Protein AF-A0A9E7R013-F1 (afdb_monomer_lite)

Organism: NCBI:txid1364945

pLDDT: mean 85.15, std 10.47, range [54.94, 97.5]

Sequence (113 aa):
MAARWTRLREQEFYWLWIIATATYGVGDTVTTIAIVQFSPTVREANVLVRAVVETFGNGGLAGLKIAVLLFCIGLSLAALRGTEDRISYYAPPVVLAVVGAFTTVYNLRLLLG

Radius of gyration: 16.96 Å; chains: 1; bounding box: 39×19×56 Å

Foldseek 3Di:
DVVVVVVVVVVVLVVLLVLLCVQLLPLLLVLLLVCCVPPPPVCVVDPVNVVQCVVPNSNSVNVVSVVLSVVLVVQLVVCVVPHPDPCSNRVSSNVSNVVRNVSSVVSVVVVVD

Secondary structure (DSSP, 8-state):
-HHHHHHHHHHHHHHHHHHHIIIIIIIIHHHHHHHHHH-HHHHHH-HHHHHHHHHHHHHHHHHHHHHHHHHHHHHHHHHHHH---HHHHHHHHHHHHHHHHHHHHHHHHHHH-

Structure (mmCIF, N/CA/C/O backbone):
data_AF-A0A9E7R013-F1
#
_entry.id   AF-A0A9E7R013-F1
#
loop_
_atom_site.group_PDB
_atom_site.id
_atom_site.type_symbol
_atom_site.label_atom_id
_atom_site.label_alt_id
_atom_site.label_comp_id
_atom_site.label_asym_id
_atom_site.label_entity_id
_atom_site.label_seq_id
_atom_site.pdbx_PDB_ins_code
_atom_site.Cartn_x
_atom_site.Cartn_y
_atom_site.Cartn_z
_atom_site.occupancy
_atom_site.B_iso_or_equiv
_atom_site.auth_seq_id
_atom_site.auth_comp_id
_atom_site.auth_asym_id
_atom_site.auth_atom_id
_atom_site.pdbx_PDB_model_num
ATOM 1 N N . MET A 1 1 ? 4.623 5.133 -36.190 1.00 59.94 1 MET A N 1
ATOM 2 C CA . MET A 1 1 ? 4.096 3.917 -35.518 1.00 59.94 1 MET A CA 1
ATOM 3 C C . MET A 1 1 ? 4.755 3.647 -34.156 1.00 59.94 1 MET A C 1
ATOM 5 O O . MET A 1 1 ? 4.029 3.359 -33.214 1.00 59.94 1 MET A O 1
ATOM 9 N N . ALA A 1 2 ? 6.078 3.814 -34.002 1.00 62.28 2 ALA A N 1
ATOM 10 C CA . ALA A 1 2 ? 6.809 3.615 -32.735 1.00 62.28 2 ALA A CA 1
ATOM 11 C C . ALA A 1 2 ? 6.307 4.465 -31.540 1.00 62.28 2 ALA A C 1
ATOM 13 O O . ALA A 1 2 ? 6.126 3.935 -30.449 1.00 62.28 2 ALA A O 1
ATOM 14 N N . ALA A 1 3 ? 5.964 5.742 -31.757 1.00 68.00 3 ALA A N 1
ATOM 15 C CA . ALA A 1 3 ? 5.475 6.653 -30.708 1.00 68.00 3 ALA A CA 1
ATOM 16 C C . ALA A 1 3 ? 4.095 6.292 -30.110 1.00 68.00 3 ALA A C 1
ATOM 18 O O . ALA A 1 3 ? 3.670 6.857 -29.104 1.00 68.00 3 ALA A O 1
ATOM 19 N N . ARG A 1 4 ? 3.338 5.386 -30.746 1.00 64.88 4 ARG A N 1
ATOM 20 C CA . ARG A 1 4 ? 2.078 4.872 -30.182 1.00 64.88 4 ARG A CA 1
ATOM 21 C C . ARG A 1 4 ? 2.355 3.794 -29.132 1.00 64.88 4 ARG A C 1
ATOM 23 O O . ARG A 1 4 ? 1.703 3.772 -28.100 1.00 64.88 4 ARG A O 1
ATOM 30 N N . TRP A 1 5 ? 3.354 2.949 -29.377 1.00 54.94 5 TRP A N 1
ATOM 31 C CA . TRP A 1 5 ? 3.732 1.849 -28.489 1.00 54.94 5 TRP A CA 1
ATOM 32 C C . TRP A 1 5 ? 4.446 2.313 -27.217 1.00 54.94 5 TRP A C 1
ATOM 34 O O . TRP A 1 5 ? 4.355 1.655 -26.187 1.00 54.94 5 TRP A O 1
ATOM 44 N N . THR A 1 6 ? 5.165 3.435 -27.262 1.00 68.12 6 THR A N 1
ATOM 45 C CA . THR A 1 6 ? 5.733 4.058 -26.054 1.00 68.12 6 THR A CA 1
ATOM 46 C C . THR A 1 6 ? 4.632 4.637 -25.169 1.00 68.12 6 THR A C 1
ATOM 48 O O . THR A 1 6 ? 4.569 4.294 -23.996 1.00 68.12 6 THR A O 1
ATOM 51 N N . ARG A 1 7 ? 3.686 5.384 -25.754 1.00 71.19 7 ARG A N 1
ATOM 52 C CA . ARG A 1 7 ? 2.552 5.969 -25.019 1.00 71.19 7 ARG A CA 1
ATOM 53 C C . ARG A 1 7 ? 1.632 4.940 -24.368 1.00 71.19 7 ARG A C 1
ATOM 55 O O . ARG A 1 7 ? 1.179 5.172 -23.257 1.00 71.19 7 ARG A O 1
ATOM 62 N N . LEU A 1 8 ? 1.365 3.811 -25.029 1.00 68.94 8 LEU A N 1
ATOM 63 C CA . LEU A 1 8 ? 0.561 2.735 -24.433 1.00 68.94 8 LEU A CA 1
ATOM 64 C C . LEU A 1 8 ? 1.251 2.126 -23.202 1.00 68.94 8 LEU A C 1
ATOM 66 O O . LEU A 1 8 ? 0.611 1.966 -22.173 1.00 68.94 8 LEU A O 1
ATOM 70 N N . ARG A 1 9 ? 2.567 1.883 -23.272 1.00 76.19 9 ARG A N 1
ATOM 71 C CA . ARG A 1 9 ? 3.352 1.360 -22.137 1.00 76.19 9 ARG A CA 1
ATOM 72 C C . ARG A 1 9 ? 3.442 2.353 -20.978 1.00 76.19 9 ARG A C 1
ATOM 74 O O . ARG A 1 9 ? 3.344 1.959 -19.822 1.00 76.19 9 ARG A O 1
ATOM 81 N N . GLU A 1 10 ? 3.582 3.643 -21.282 1.00 80.56 10 GLU A N 1
ATOM 82 C CA . GLU A 1 10 ? 3.510 4.706 -20.273 1.00 80.56 10 GLU A CA 1
ATOM 83 C C . GLU A 1 10 ? 2.131 4.735 -19.602 1.00 80.56 10 GLU A C 1
ATOM 85 O O . GLU A 1 10 ? 2.046 4.753 -18.378 1.00 80.56 10 GLU A O 1
ATOM 90 N N . GLN A 1 11 ? 1.045 4.680 -20.380 1.00 86.94 11 GLN A N 1
ATOM 91 C CA . GLN A 1 11 ? -0.316 4.639 -19.838 1.00 86.94 11 GLN A CA 1
ATOM 92 C C . GLN A 1 11 ? -0.556 3.411 -18.957 1.00 86.94 11 GLN A C 1
ATOM 94 O O . GLN A 1 11 ? -1.105 3.557 -17.869 1.00 86.94 11 GLN A O 1
ATOM 99 N N . GLU A 1 12 ? -0.136 2.222 -19.392 1.00 87.12 12 GLU A N 1
ATOM 100 C CA . GLU A 1 12 ? -0.230 0.989 -18.600 1.00 87.12 12 GLU A CA 1
ATOM 101 C C . GLU A 1 12 ? 0.495 1.132 -17.259 1.00 87.12 12 GLU A C 1
ATOM 103 O O . GLU A 1 12 ? -0.068 0.810 -16.212 1.00 87.12 12 GLU A O 1
ATOM 108 N N . PHE A 1 13 ? 1.708 1.688 -17.266 1.00 86.88 13 PHE A N 1
ATOM 109 C CA . PHE A 1 13 ? 2.461 1.951 -16.044 1.00 86.88 13 PHE A CA 1
ATOM 110 C C . PHE A 1 13 ? 1.731 2.912 -15.099 1.00 86.88 13 PHE A C 1
ATOM 112 O O . PHE A 1 13 ? 1.598 2.622 -13.908 1.00 86.88 13 PHE A O 1
ATOM 119 N N . TYR A 1 14 ? 1.213 4.030 -15.616 1.00 90.62 14 TYR A N 1
ATOM 120 C CA . TYR A 1 14 ? 0.454 4.981 -14.802 1.00 90.62 14 TYR A CA 1
ATOM 121 C C . TYR A 1 14 ? -0.815 4.355 -14.225 1.00 90.62 14 TYR A C 1
ATOM 123 O O . TYR A 1 14 ? -1.096 4.541 -13.042 1.00 90.62 14 TYR A O 1
ATOM 131 N N . TRP A 1 15 ? -1.555 3.577 -15.015 1.00 95.00 15 TRP A N 1
ATOM 132 C CA . TRP A 1 15 ? -2.756 2.896 -14.537 1.00 95.00 15 TRP A CA 1
ATOM 133 C C . TRP A 1 15 ? -2.453 1.876 -13.445 1.00 95.00 15 TRP A C 1
ATOM 135 O O . TRP A 1 15 ? -3.172 1.833 -12.447 1.00 95.00 15 TRP A O 1
ATOM 145 N N . LEU A 1 16 ? -1.371 1.108 -13.575 1.00 94.38 16 LEU A N 1
ATOM 146 C CA . LEU A 1 16 ? -0.941 0.179 -12.531 1.00 94.38 16 LEU A CA 1
ATOM 147 C C . LEU A 1 16 ? -0.621 0.910 -11.222 1.00 94.38 16 LEU A C 1
ATOM 149 O O . LEU A 1 16 ? -1.046 0.464 -10.158 1.00 94.38 16 LEU A O 1
ATOM 153 N N . TRP A 1 17 ? 0.043 2.065 -11.286 1.00 95.75 17 TRP A N 1
ATOM 154 C CA . TRP A 1 17 ? 0.303 2.889 -10.102 1.00 95.75 17 TRP A CA 1
ATOM 155 C C . TRP A 1 17 ? -0.948 3.539 -9.519 1.00 95.75 17 TRP A C 1
ATOM 157 O O . TRP A 1 17 ? -1.069 3.616 -8.295 1.00 95.75 17 TRP A O 1
ATOM 167 N N . ILE A 1 18 ? -1.899 3.964 -10.354 1.00 96.50 18 ILE A N 1
ATOM 168 C CA . ILE A 1 18 ? -3.201 4.466 -9.896 1.00 96.50 18 ILE A CA 1
ATOM 169 C C . ILE A 1 18 ? -3.936 3.362 -9.131 1.00 96.50 18 ILE A C 1
ATOM 171 O O . ILE A 1 18 ? -4.386 3.594 -8.010 1.00 96.50 18 ILE A O 1
ATOM 175 N N . ILE A 1 19 ? -4.005 2.151 -9.692 1.00 97.12 19 ILE A N 1
ATOM 176 C CA . ILE A 1 19 ? -4.671 1.008 -9.055 1.00 97.12 19 ILE A CA 1
ATOM 177 C C . ILE A 1 19 ? -3.953 0.623 -7.758 1.00 97.12 19 ILE A C 1
ATOM 179 O O . ILE A 1 19 ? -4.610 0.453 -6.730 1.00 97.12 19 ILE A O 1
ATOM 183 N N . ALA A 1 20 ? -2.622 0.527 -7.771 1.00 96.56 20 ALA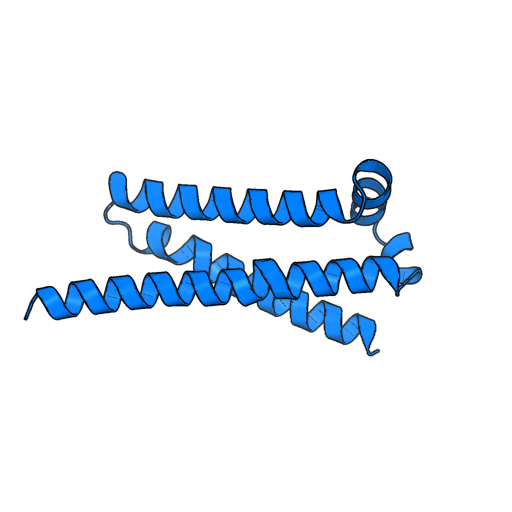 A N 1
ATOM 184 C CA . ALA A 1 20 ? -1.823 0.237 -6.582 1.00 96.56 20 ALA A CA 1
ATOM 185 C C . ALA A 1 20 ? -2.054 1.276 -5.477 1.00 96.56 20 ALA A C 1
ATOM 187 O O . ALA A 1 20 ? -2.271 0.926 -4.320 1.00 96.56 20 ALA A O 1
ATOM 188 N N . THR A 1 21 ? -2.077 2.560 -5.830 1.00 96.25 21 THR A N 1
ATOM 189 C CA . THR A 1 21 ? -2.320 3.641 -4.869 1.00 96.25 21 THR A CA 1
ATOM 190 C C . THR A 1 21 ? -3.747 3.598 -4.331 1.00 96.25 21 THR A C 1
ATOM 192 O O . THR A 1 21 ? -3.947 3.752 -3.130 1.00 96.25 21 THR A O 1
ATOM 195 N N . ALA A 1 22 ? -4.745 3.337 -5.176 1.00 97.25 22 ALA A N 1
ATOM 196 C CA . ALA A 1 22 ? -6.136 3.240 -4.743 1.00 97.25 22 ALA A CA 1
ATOM 197 C C . ALA A 1 22 ? -6.373 2.043 -3.808 1.00 97.25 22 ALA A C 1
ATOM 199 O O . ALA A 1 22 ? -7.068 2.170 -2.804 1.00 97.25 22 ALA A O 1
ATOM 200 N N . THR A 1 23 ? -5.777 0.891 -4.113 1.00 97.19 23 THR A N 1
ATOM 201 C CA . THR A 1 23 ? -5.985 -0.352 -3.356 1.00 97.19 23 THR A CA 1
ATOM 202 C C . THR A 1 23 ? -5.082 -0.437 -2.128 1.00 97.19 23 THR A C 1
ATOM 204 O O . THR A 1 23 ? -5.582 -0.481 -1.012 1.00 97.19 23 THR A O 1
ATOM 207 N N . TYR A 1 24 ? -3.760 -0.409 -2.297 1.00 94.94 24 TYR A N 1
ATOM 208 C CA . TYR A 1 24 ? -2.795 -0.526 -1.198 1.00 94.94 24 TYR A CA 1
ATOM 209 C C . TYR A 1 24 ? -2.615 0.779 -0.424 1.00 94.94 24 TYR A C 1
ATOM 211 O O . TYR A 1 24 ? -2.485 0.774 0.801 1.00 94.94 24 TYR A O 1
ATOM 219 N N . GLY A 1 25 ? -2.587 1.904 -1.139 1.00 93.56 25 GLY A N 1
ATOM 220 C CA . GLY A 1 25 ? -2.395 3.217 -0.531 1.00 93.56 25 GLY A CA 1
ATOM 221 C C . GLY A 1 25 ? -3.633 3.696 0.218 1.00 93.56 25 GLY A C 1
ATOM 222 O O . GLY A 1 25 ? -3.533 4.047 1.388 1.00 93.56 25 GLY A O 1
ATOM 223 N N . VAL A 1 26 ? -4.800 3.704 -0.426 1.00 95.44 26 VAL A N 1
ATOM 224 C CA . VAL A 1 26 ? -6.032 4.247 0.167 1.00 95.44 26 VAL A CA 1
ATOM 225 C C . VAL A 1 26 ? -6.868 3.153 0.823 1.00 95.44 26 VAL A C 1
ATOM 227 O O . VAL A 1 26 ? -7.071 3.205 2.034 1.00 95.44 26 VAL A O 1
ATOM 230 N N . GLY A 1 27 ? -7.333 2.164 0.055 1.00 94.44 27 GLY A N 1
ATOM 231 C CA . GLY A 1 27 ? -8.262 1.134 0.531 1.00 94.44 27 GLY A CA 1
ATOM 232 C C . GLY A 1 27 ? -7.734 0.382 1.749 1.00 94.44 27 GLY A C 1
ATOM 233 O O . GLY A 1 27 ? -8.351 0.395 2.815 1.00 94.44 27 GLY A O 1
ATOM 234 N N . ASP A 1 28 ? -6.553 -0.207 1.625 1.00 93.81 28 ASP A N 1
ATOM 235 C CA . ASP A 1 28 ? -5.931 -1.006 2.673 1.00 93.81 28 ASP A CA 1
ATOM 236 C C . ASP A 1 28 ? -5.611 -0.145 3.907 1.00 93.81 28 ASP A C 1
ATOM 238 O O . ASP A 1 28 ? -5.943 -0.526 5.027 1.00 93.81 28 ASP A O 1
ATOM 242 N N . THR A 1 29 ? -5.069 1.068 3.733 1.00 91.69 29 THR A N 1
ATOM 243 C CA . THR A 1 29 ? -4.827 1.996 4.857 1.00 91.69 29 THR A CA 1
ATOM 244 C C . THR A 1 29 ? -6.107 2.324 5.613 1.00 91.69 29 THR A C 1
ATOM 246 O O . THR A 1 29 ? -6.159 2.158 6.832 1.00 91.69 29 THR A O 1
ATOM 249 N N . VAL A 1 30 ? -7.140 2.786 4.905 1.00 94.38 30 VAL A N 1
ATOM 250 C CA . VAL A 1 30 ? -8.396 3.225 5.523 1.00 94.38 30 VAL A CA 1
ATOM 251 C C . VAL A 1 30 ? -9.092 2.054 6.206 1.00 94.38 30 VAL A C 1
ATOM 253 O O . VAL A 1 30 ? -9.520 2.185 7.350 1.00 94.38 30 VAL A O 1
ATOM 256 N N . THR A 1 31 ? -9.164 0.896 5.549 1.00 92.56 31 THR A N 1
ATOM 257 C CA . THR A 1 31 ? -9.819 -0.290 6.119 1.00 92.56 31 THR A CA 1
ATOM 258 C C . THR A 1 31 ? -9.038 -0.884 7.288 1.00 92.56 31 THR A C 1
ATOM 260 O O . THR A 1 31 ? -9.650 -1.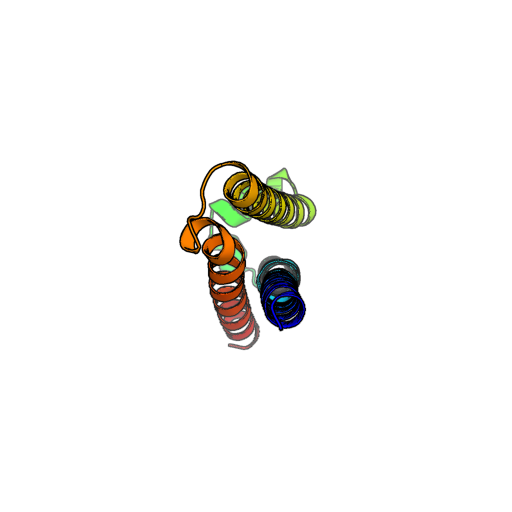315 8.264 1.00 92.56 31 THR A O 1
ATOM 263 N N . THR A 1 32 ? -7.704 -0.837 7.257 1.00 90.00 32 THR A N 1
ATOM 264 C CA . THR A 1 32 ? -6.868 -1.255 8.390 1.00 90.00 32 THR A CA 1
ATOM 265 C C . THR A 1 32 ? -7.066 -0.326 9.587 1.00 90.00 32 THR A C 1
ATOM 267 O O . THR A 1 32 ? -7.276 -0.802 10.702 1.00 90.00 32 THR A O 1
ATOM 270 N N . ILE A 1 33 ? -7.064 0.995 9.372 1.00 89.50 33 ILE A N 1
ATOM 271 C CA . ILE A 1 33 ? -7.352 1.973 10.434 1.00 89.50 33 ILE A CA 1
ATOM 272 C C . ILE A 1 33 ? -8.757 1.745 11.001 1.00 89.50 33 ILE A C 1
ATOM 274 O O . ILE A 1 33 ? -8.924 1.717 12.219 1.00 89.50 33 ILE A O 1
ATOM 278 N N . ALA A 1 34 ? -9.751 1.532 10.136 1.00 89.94 34 ALA A N 1
ATOM 279 C CA . ALA A 1 34 ? -11.119 1.271 10.559 1.00 89.94 34 ALA A CA 1
ATOM 280 C C . ALA A 1 34 ? -11.204 0.019 11.445 1.00 89.94 34 ALA A C 1
ATOM 282 O O . ALA A 1 34 ? -11.773 0.085 12.529 1.00 89.94 34 ALA A O 1
ATOM 283 N N . ILE A 1 35 ? -10.579 -1.097 11.060 1.00 87.38 35 ILE A N 1
ATOM 284 C CA . ILE A 1 35 ? -10.546 -2.300 11.905 1.00 87.38 35 ILE A CA 1
ATOM 285 C C . ILE A 1 35 ? -9.892 -2.035 13.253 1.00 87.38 35 ILE A C 1
ATOM 287 O O . ILE A 1 35 ? -10.433 -2.437 14.278 1.00 87.38 35 ILE A O 1
ATOM 291 N N . VAL A 1 36 ? -8.748 -1.352 13.271 1.00 85.31 36 VAL A N 1
ATOM 292 C CA . VAL A 1 36 ? -8.039 -1.038 14.518 1.00 85.31 36 VAL A CA 1
ATOM 293 C C . VAL A 1 36 ? -8.904 -0.202 15.464 1.00 85.31 36 VAL A C 1
ATOM 295 O O . VAL A 1 36 ? -8.821 -0.372 16.681 1.00 85.31 36 VAL A O 1
ATOM 298 N N . GLN A 1 37 ? -9.725 0.700 14.921 1.00 83.88 37 GLN A N 1
ATOM 299 C CA . GLN A 1 37 ? -10.585 1.578 15.712 1.00 83.88 37 GLN A CA 1
ATOM 300 C C . GLN A 1 37 ? -11.905 0.927 16.131 1.00 83.88 37 GLN A C 1
ATOM 302 O O . GLN A 1 37 ? -12.360 1.162 17.249 1.00 83.88 37 GLN A O 1
ATOM 307 N N . PHE A 1 38 ? -12.515 0.125 15.259 1.00 84.50 38 PHE A N 1
ATOM 308 C CA . PHE A 1 38 ? -13.870 -0.395 15.453 1.00 84.50 38 PHE A CA 1
ATOM 309 C C . PHE A 1 38 ? -13.921 -1.867 15.881 1.00 84.50 38 PHE A C 1
ATOM 311 O O . PHE A 1 38 ? -14.974 -2.319 16.320 1.00 84.50 38 PHE A O 1
ATOM 318 N N . SER A 1 39 ? -12.812 -2.613 15.808 1.00 80.06 39 SER A N 1
ATOM 319 C CA . SER A 1 39 ? -12.739 -4.017 16.231 1.00 80.06 39 SER A CA 1
ATOM 320 C C . SER A 1 39 ? -11.754 -4.212 17.394 1.00 80.06 39 SER A C 1
ATOM 322 O O . SER A 1 39 ? -10.555 -4.424 17.171 1.00 80.06 39 SER A O 1
ATOM 324 N N . PRO A 1 40 ? -12.244 -4.200 18.651 1.00 71.62 40 PRO A N 1
ATOM 325 C CA . PRO A 1 40 ? -11.433 -4.515 19.829 1.00 71.62 40 PRO A CA 1
ATOM 326 C C . PRO A 1 40 ? -10.762 -5.887 19.709 1.00 71.62 40 PRO A C 1
ATOM 328 O O . PRO A 1 40 ? -9.582 -6.030 20.013 1.00 71.62 40 PRO A O 1
ATOM 331 N N . THR A 1 41 ? -11.477 -6.871 19.155 1.00 73.31 41 THR A N 1
ATOM 332 C CA . THR A 1 41 ? -10.986 -8.239 18.956 1.00 73.31 41 THR A CA 1
ATOM 333 C C . THR A 1 41 ? -9.754 -8.295 18.054 1.00 73.31 41 THR A C 1
ATOM 335 O O . THR A 1 41 ? -8.795 -8.989 18.377 1.00 73.31 41 THR A O 1
ATOM 338 N N . VAL A 1 42 ? -9.734 -7.553 16.938 1.00 70.19 42 VAL A N 1
ATOM 339 C CA . VAL A 1 42 ? -8.569 -7.552 16.033 1.00 70.19 42 VAL A CA 1
ATOM 340 C C . VAL A 1 42 ? -7.401 -6.768 16.628 1.00 70.19 42 VAL A C 1
ATOM 342 O O . VAL A 1 42 ? -6.247 -7.182 16.486 1.00 70.19 42 VAL A O 1
ATOM 345 N N . ARG A 1 43 ? -7.687 -5.667 17.333 1.00 68.69 43 ARG A N 1
ATOM 346 C CA . ARG A 1 43 ? -6.662 -4.889 18.038 1.00 68.69 43 ARG A CA 1
ATOM 347 C C . ARG A 1 43 ? -5.980 -5.708 19.139 1.00 68.69 43 ARG A C 1
ATOM 349 O O . ARG A 1 43 ? -4.769 -5.594 19.307 1.00 68.69 43 ARG A O 1
ATOM 356 N N . GLU A 1 44 ? -6.727 -6.530 19.866 1.00 66.94 44 GLU A N 1
ATOM 357 C CA . GLU A 1 44 ? -6.191 -7.385 20.931 1.00 66.94 44 GLU A CA 1
ATOM 358 C C . GLU A 1 44 ? -5.481 -8.634 20.391 1.00 66.94 44 GLU A C 1
ATOM 360 O O . GLU A 1 44 ? -4.454 -9.036 20.938 1.00 66.94 44 GLU A O 1
ATOM 365 N N . ALA A 1 45 ? -5.971 -9.219 19.293 1.00 69.94 45 ALA A N 1
ATOM 366 C CA . ALA A 1 45 ? -5.414 -10.447 18.722 1.00 69.94 45 ALA A CA 1
ATOM 367 C C . ALA A 1 45 ? -4.057 -10.258 18.017 1.00 69.94 45 ALA A C 1
ATOM 369 O O . ALA A 1 45 ? -3.312 -11.226 17.856 1.00 69.94 45 ALA A O 1
ATOM 370 N N . ASN A 1 46 ? -3.714 -9.042 17.577 1.00 71.06 46 ASN A N 1
ATOM 371 C CA . ASN A 1 46 ? -2.504 -8.794 16.793 1.00 71.06 46 ASN A CA 1
ATOM 37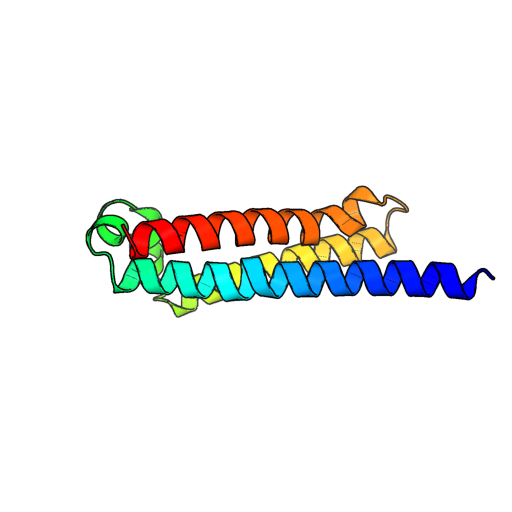2 C C . ASN A 1 46 ? -1.496 -7.913 17.549 1.00 71.06 46 ASN A C 1
ATOM 374 O O . ASN A 1 46 ? -1.549 -6.683 17.500 1.00 71.06 46 ASN A O 1
ATOM 378 N N . VAL A 1 47 ? -0.531 -8.567 18.209 1.00 77.69 47 VAL A N 1
ATOM 379 C CA . VAL A 1 47 ? 0.541 -7.923 18.995 1.00 77.69 47 VAL A CA 1
ATOM 380 C C . VAL A 1 47 ? 1.301 -6.872 18.182 1.00 77.69 47 VAL A C 1
ATOM 382 O O . VAL A 1 47 ? 1.628 -5.811 18.710 1.00 77.69 47 VAL A O 1
ATOM 385 N N . LEU A 1 48 ? 1.549 -7.131 16.894 1.00 72.38 48 LEU A N 1
ATOM 386 C CA . LEU A 1 48 ? 2.288 -6.216 16.024 1.00 72.38 48 LEU A CA 1
ATOM 387 C C . LEU A 1 48 ? 1.481 -4.942 15.743 1.00 72.38 48 LEU A C 1
ATOM 389 O O . LEU A 1 48 ? 1.992 -3.835 15.890 1.00 72.38 48 LEU A O 1
ATOM 393 N N . VAL A 1 49 ? 0.204 -5.098 15.380 1.00 73.31 49 VAL A N 1
ATOM 394 C CA . VAL A 1 49 ? -0.705 -3.968 15.131 1.00 73.31 49 VAL A CA 1
ATOM 395 C C . VAL A 1 49 ? -0.865 -3.132 16.395 1.00 73.31 49 VAL A C 1
ATOM 397 O O . VAL A 1 49 ? -0.751 -1.908 16.337 1.00 73.31 49 VAL A O 1
ATOM 400 N N . ARG A 1 50 ? -1.050 -3.781 17.547 1.00 76.06 50 ARG A N 1
ATOM 401 C CA . ARG A 1 50 ? -1.133 -3.104 18.839 1.00 76.06 50 ARG A CA 1
ATOM 402 C C . ARG A 1 50 ? 0.136 -2.307 19.150 1.00 76.06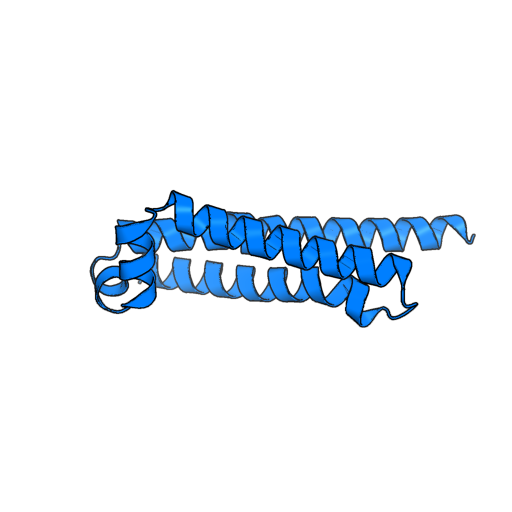 50 ARG A C 1
ATOM 404 O O . ARG A 1 50 ? 0.022 -1.125 19.453 1.00 76.06 50 ARG A O 1
ATOM 411 N N . ALA A 1 51 ? 1.320 -2.905 19.013 1.00 78.50 51 ALA A N 1
ATOM 412 C CA . ALA A 1 51 ? 2.590 -2.233 19.292 1.00 78.50 51 ALA A CA 1
ATOM 413 C C . ALA A 1 51 ? 2.816 -1.006 18.390 1.00 78.50 51 ALA A C 1
ATOM 415 O O . ALA A 1 51 ? 3.240 0.050 18.863 1.00 78.50 51 ALA A O 1
ATOM 416 N N . VAL A 1 52 ? 2.494 -1.117 17.098 1.00 74.69 52 VAL A N 1
ATOM 417 C CA . VAL A 1 52 ? 2.625 -0.004 16.143 1.00 74.69 52 VAL A CA 1
ATOM 418 C C . VAL A 1 52 ? 1.651 1.124 16.477 1.00 74.69 52 VAL A C 1
ATOM 420 O O . VAL A 1 52 ? 2.049 2.287 16.489 1.00 74.69 52 VAL A O 1
ATOM 423 N N . VAL A 1 53 ? 0.394 0.798 16.785 1.00 79.50 53 VAL A N 1
ATOM 424 C CA . VAL A 1 53 ? -0.637 1.793 17.115 1.00 79.50 53 VAL A CA 1
ATOM 425 C C . VAL A 1 53 ? -0.360 2.459 18.464 1.00 79.50 53 VAL A C 1
ATOM 427 O O . VAL A 1 53 ? -0.525 3.669 18.577 1.00 79.50 53 VAL A O 1
ATOM 430 N N . GLU A 1 54 ? 0.098 1.715 19.472 1.00 81.00 54 GLU A N 1
ATOM 431 C CA . GLU A 1 54 ? 0.479 2.273 20.778 1.00 81.00 54 GLU A CA 1
ATOM 432 C C . GLU A 1 54 ? 1.686 3.216 20.671 1.00 81.00 54 GLU A C 1
ATOM 434 O O . GLU A 1 54 ? 1.731 4.227 21.368 1.00 81.00 54 GLU A O 1
ATOM 439 N N . THR A 1 55 ? 2.633 2.925 19.775 1.00 82.25 55 THR A N 1
ATOM 440 C CA . THR A 1 55 ? 3.877 3.705 19.651 1.00 82.25 55 THR A CA 1
ATOM 441 C C . THR A 1 55 ? 3.746 4.896 18.698 1.00 82.25 55 THR A C 1
ATOM 443 O O . THR A 1 55 ? 4.288 5.966 18.963 1.00 82.25 55 THR A O 1
ATOM 446 N N . PHE A 1 56 ? 3.037 4.730 17.579 1.00 80.44 56 PHE A N 1
ATOM 447 C CA . PHE A 1 56 ? 3.012 5.705 16.480 1.00 80.44 56 PHE A CA 1
ATOM 448 C C . PHE A 1 56 ? 1.599 6.150 16.072 1.00 80.44 56 PHE A C 1
ATOM 450 O O . PHE A 1 56 ? 1.442 6.981 15.170 1.00 80.44 56 PHE A O 1
ATOM 457 N N . GLY A 1 57 ? 0.557 5.599 16.698 1.00 83.50 57 GLY A N 1
ATOM 458 C CA . GLY A 1 57 ? -0.834 5.846 16.330 1.00 83.50 57 GLY A CA 1
ATOM 459 C C . GLY A 1 57 ? -1.170 5.430 14.893 1.00 83.50 57 GLY A C 1
ATOM 460 O O . GLY A 1 57 ? -0.401 4.770 14.192 1.00 83.50 57 GLY A O 1
ATOM 461 N N . ASN A 1 58 ? -2.333 5.877 14.417 1.00 83.44 58 ASN A N 1
ATOM 462 C CA . ASN A 1 58 ? -2.765 5.642 13.033 1.00 83.44 58 ASN A CA 1
ATOM 463 C C . ASN A 1 58 ? -1.833 6.315 12.007 1.00 83.44 58 ASN A C 1
ATOM 465 O O . ASN A 1 58 ? -1.691 5.830 10.884 1.00 83.44 58 ASN A O 1
ATOM 469 N N . GLY A 1 59 ? -1.175 7.413 12.402 1.00 83.44 59 GLY A N 1
ATOM 470 C CA . GLY A 1 59 ? -0.203 8.123 11.571 1.00 83.44 59 GLY A CA 1
ATOM 471 C C . GLY A 1 59 ? 1.021 7.272 11.234 1.00 83.44 59 GLY A C 1
ATOM 472 O O . GLY A 1 59 ? 1.478 7.300 10.094 1.00 83.44 59 GLY A O 1
ATOM 473 N N . GLY A 1 60 ? 1.504 6.451 12.172 1.00 84.25 60 GLY A N 1
ATOM 474 C CA . GLY A 1 60 ? 2.593 5.505 11.915 1.00 84.25 60 GLY A CA 1
ATOM 475 C C . GLY A 1 60 ? 2.236 4.429 10.896 1.00 84.25 60 GLY A C 1
ATOM 476 O O . GLY A 1 60 ? 3.048 4.102 10.034 1.00 84.25 60 GLY A O 1
ATOM 477 N N . LEU A 1 61 ? 1.003 3.920 10.946 1.00 84.25 61 LEU A N 1
ATOM 478 C CA . LEU A 1 61 ? 0.527 2.902 10.008 1.00 84.25 61 LEU A CA 1
ATOM 479 C C . LEU A 1 61 ? 0.423 3.462 8.583 1.00 84.25 61 LEU A C 1
ATOM 481 O O . LEU A 1 61 ? 0.906 2.841 7.633 1.00 84.25 61 LEU A O 1
ATOM 485 N N . ALA A 1 62 ? -0.133 4.667 8.441 1.00 89.19 62 ALA A N 1
ATOM 486 C CA . ALA A 1 62 ? -0.148 5.382 7.167 1.00 89.19 62 ALA A CA 1
ATOM 487 C C . ALA A 1 62 ? 1.279 5.700 6.679 1.00 89.19 62 ALA A C 1
ATOM 489 O O . ALA A 1 62 ? 1.601 5.463 5.515 1.00 89.19 62 ALA A O 1
ATOM 490 N N . GLY A 1 63 ? 2.156 6.171 7.571 1.00 89.31 63 GLY A N 1
ATOM 491 C CA . GLY A 1 63 ? 3.555 6.472 7.265 1.00 89.31 63 GLY A CA 1
ATOM 492 C C . GLY A 1 63 ? 4.331 5.257 6.755 1.00 89.31 63 GLY A C 1
ATOM 493 O O . GLY A 1 63 ? 5.027 5.355 5.745 1.00 89.31 63 GLY A O 1
ATOM 494 N N . LEU A 1 64 ? 4.156 4.091 7.383 1.00 88.50 64 LEU A N 1
ATOM 495 C CA . LEU A 1 64 ? 4.766 2.836 6.937 1.00 88.50 64 LEU A CA 1
ATOM 496 C C . LEU A 1 64 ? 4.299 2.449 5.528 1.00 88.50 64 LEU A C 1
ATOM 498 O O . LEU A 1 64 ? 5.111 2.068 4.685 1.00 88.50 64 LEU A O 1
ATOM 502 N N . LYS A 1 65 ? 3.002 2.585 5.238 1.00 90.75 65 LYS A N 1
ATOM 503 C CA . LYS A 1 65 ? 2.468 2.299 3.901 1.00 90.75 65 LYS A CA 1
ATOM 504 C C . LYS A 1 65 ? 3.010 3.255 2.842 1.00 90.75 65 LYS A C 1
ATOM 506 O O . LYS A 1 65 ? 3.378 2.799 1.760 1.00 90.75 65 LYS A O 1
ATOM 511 N N . ILE A 1 66 ? 3.122 4.545 3.164 1.00 93.75 66 ILE A N 1
ATOM 512 C CA . ILE A 1 66 ? 3.759 5.538 2.287 1.00 93.75 66 ILE A CA 1
ATOM 513 C C . ILE A 1 66 ? 5.225 5.164 2.039 1.00 93.75 66 ILE A C 1
ATOM 515 O O . ILE A 1 66 ? 5.666 5.184 0.892 1.00 93.75 66 ILE A O 1
ATOM 519 N N . ALA A 1 67 ? 5.971 4.766 3.073 1.00 94.38 67 ALA A N 1
ATOM 520 C CA . ALA A 1 67 ? 7.362 4.341 2.924 1.00 94.38 67 ALA A CA 1
ATOM 521 C C . ALA A 1 67 ? 7.497 3.133 1.981 1.00 94.38 67 ALA A C 1
ATOM 523 O O . ALA A 1 67 ? 8.356 3.140 1.100 1.00 94.38 67 ALA A O 1
ATOM 524 N N . VAL A 1 68 ? 6.614 2.135 2.103 1.00 94.88 68 VAL A N 1
ATOM 525 C CA . VAL A 1 68 ? 6.580 0.980 1.188 1.00 94.88 68 VAL A CA 1
ATOM 526 C C . VAL A 1 68 ? 6.249 1.408 -0.245 1.00 94.88 68 VAL A C 1
ATOM 528 O O . VAL A 1 68 ? 6.935 0.982 -1.173 1.00 94.88 68 VAL A O 1
ATOM 531 N N . LEU A 1 69 ? 5.256 2.283 -0.441 1.00 93.94 69 LEU A N 1
ATOM 532 C CA . LEU A 1 69 ? 4.922 2.825 -1.764 1.00 93.94 69 LEU A CA 1
ATOM 533 C C . LEU A 1 69 ? 6.131 3.514 -2.404 1.00 93.94 69 LEU A C 1
ATOM 535 O O . LEU A 1 69 ? 6.496 3.192 -3.533 1.00 93.94 69 LEU A O 1
ATOM 539 N N . LEU A 1 70 ? 6.784 4.419 -1.672 1.00 95.38 70 LEU A N 1
ATOM 540 C CA . LEU A 1 70 ? 7.957 5.150 -2.156 1.00 95.38 70 LEU A CA 1
ATOM 541 C C . LEU A 1 70 ? 9.129 4.215 -2.466 1.00 95.38 70 LEU A C 1
ATOM 543 O O . LEU A 1 70 ? 9.798 4.392 -3.484 1.00 95.38 70 LEU A O 1
ATOM 547 N N . PHE A 1 71 ? 9.352 3.197 -1.636 1.00 95.50 71 PHE A N 1
ATOM 548 C CA . PHE A 1 71 ? 10.372 2.184 -1.883 1.00 95.50 71 PHE A CA 1
ATOM 549 C C . PHE A 1 71 ? 10.097 1.410 -3.182 1.00 95.50 71 PHE A C 1
ATOM 551 O O . PHE A 1 71 ? 10.976 1.308 -4.036 1.00 95.50 71 PHE A O 1
ATOM 558 N N . CYS A 1 72 ? 8.866 0.939 -3.390 1.00 94.69 72 CYS A N 1
ATOM 559 C CA . CYS A 1 72 ? 8.460 0.241 -4.613 1.00 94.69 72 CYS A CA 1
ATOM 560 C C . CYS A 1 72 ? 8.532 1.129 -5.868 1.00 94.69 72 CYS A C 1
ATOM 562 O O . CYS A 1 72 ? 8.916 0.650 -6.943 1.00 94.69 72 CYS A O 1
ATOM 564 N N . ILE A 1 73 ? 8.206 2.421 -5.742 1.00 92.44 73 ILE A N 1
ATOM 565 C CA . ILE A 1 73 ? 8.421 3.408 -6.810 1.00 92.44 73 ILE A CA 1
ATOM 566 C C . ILE A 1 73 ? 9.916 3.494 -7.118 1.00 92.44 73 ILE A C 1
ATOM 568 O O . ILE A 1 73 ? 10.304 3.398 -8.279 1.00 92.44 73 ILE A O 1
ATOM 572 N N . GLY A 1 74 ? 10.760 3.608 -6.089 1.00 91.56 74 GLY A N 1
ATOM 573 C CA . GLY A 1 74 ? 12.215 3.628 -6.223 1.00 91.56 74 GLY A CA 1
ATOM 574 C C . GLY A 1 74 ? 12.765 2.402 -6.952 1.00 91.56 74 GLY A C 1
ATOM 575 O O . GLY A 1 74 ? 13.581 2.559 -7.858 1.00 91.56 74 GLY A O 1
ATOM 576 N N . LEU A 1 75 ? 12.271 1.202 -6.630 1.00 90.06 75 LEU A N 1
ATOM 577 C CA . LEU A 1 75 ? 12.639 -0.035 -7.330 1.00 90.06 75 LEU A CA 1
ATOM 578 C C . LEU A 1 75 ? 12.251 0.003 -8.811 1.00 90.06 75 LEU A C 1
ATOM 580 O O . LEU A 1 75 ? 13.073 -0.322 -9.666 1.00 90.06 75 LEU A O 1
ATOM 584 N N . SER A 1 76 ? 11.034 0.460 -9.119 1.00 88.00 76 SER A N 1
ATOM 585 C CA . SER A 1 76 ? 10.591 0.602 -10.511 1.00 88.00 76 SER A CA 1
ATOM 586 C C . SER A 1 76 ? 11.481 1.604 -11.252 1.00 88.00 76 SER A C 1
ATOM 588 O O . SER A 1 76 ? 11.983 1.307 -12.329 1.00 88.00 76 SER A O 1
ATOM 590 N N . LEU A 1 77 ? 11.771 2.762 -10.644 1.00 87.62 77 LEU A N 1
ATOM 591 C CA . LEU A 1 77 ? 12.656 3.792 -11.204 1.00 87.62 77 LEU A CA 1
ATOM 592 C C . LEU A 1 77 ? 14.099 3.316 -11.404 1.00 87.62 77 LEU A C 1
ATOM 594 O O . LEU A 1 77 ? 14.733 3.693 -12.390 1.00 87.62 77 LEU A O 1
ATOM 598 N N . ALA A 1 78 ? 14.621 2.496 -10.494 1.00 86.19 78 ALA A N 1
ATOM 599 C CA . ALA A 1 78 ? 15.937 1.887 -10.633 1.00 86.19 78 ALA A CA 1
ATOM 600 C C . ALA A 1 78 ? 15.966 0.890 -11.801 1.00 86.19 78 ALA A C 1
ATOM 602 O O . ALA A 1 78 ? 16.918 0.907 -12.585 1.00 86.19 78 ALA A O 1
ATOM 603 N N . ALA A 1 79 ? 14.900 0.101 -11.978 1.00 84.25 79 ALA A N 1
ATOM 604 C CA . ALA A 1 79 ? 14.764 -0.816 -13.106 1.00 84.25 79 ALA A CA 1
ATOM 605 C C . ALA A 1 79 ? 14.802 -0.072 -14.452 1.00 84.25 79 ALA A C 1
ATOM 607 O O . ALA A 1 79 ? 15.540 -0.489 -15.339 1.00 84.25 79 ALA A O 1
ATOM 608 N N . LEU A 1 80 ? 14.141 1.093 -14.578 1.00 77.75 80 LEU A N 1
ATOM 609 C CA . LEU A 1 80 ? 14.231 1.921 -15.799 1.00 77.75 80 LEU A CA 1
ATOM 610 C C . LEU A 1 80 ? 15.671 2.312 -16.172 1.00 77.75 80 LEU A C 1
ATOM 612 O O . LEU A 1 80 ? 15.950 2.549 -17.346 1.00 77.75 80 LEU A O 1
ATOM 616 N N . ARG A 1 81 ? 16.559 2.470 -15.184 1.00 77.38 81 ARG A N 1
ATOM 617 C CA . ARG A 1 81 ? 17.920 2.994 -15.387 1.00 77.38 81 ARG A CA 1
ATOM 618 C C . ARG A 1 81 ? 18.968 1.904 -15.591 1.00 77.38 81 ARG A C 1
ATOM 620 O O . ARG A 1 81 ? 20.004 2.195 -16.179 1.00 77.38 81 ARG A O 1
ATOM 627 N N . GLY A 1 82 ? 18.737 0.701 -15.065 1.00 66.62 82 GLY A N 1
ATOM 628 C CA . GLY A 1 82 ? 19.776 -0.324 -14.941 1.00 66.62 82 GLY A CA 1
ATOM 629 C C . GLY A 1 82 ? 19.525 -1.625 -15.698 1.00 66.62 82 GLY A C 1
ATOM 630 O O . GLY A 1 82 ? 20.466 -2.398 -15.870 1.00 66.62 82 GLY A O 1
ATOM 631 N N . THR A 1 83 ? 18.293 -1.930 -16.118 1.00 60.09 83 THR A N 1
ATOM 632 C CA . THR A 1 83 ? 17.981 -3.253 -16.685 1.00 60.09 83 THR A CA 1
ATOM 633 C C . THR A 1 83 ? 16.774 -3.168 -17.622 1.00 60.09 83 THR A C 1
ATOM 635 O O . THR A 1 83 ? 15.724 -2.684 -17.223 1.00 60.09 83 THR A O 1
ATOM 638 N N . GLU A 1 84 ? 16.855 -3.701 -18.848 1.00 62.47 84 GLU A N 1
ATOM 639 C CA . GLU A 1 84 ? 15.680 -3.861 -19.740 1.00 62.47 84 GLU A CA 1
ATOM 640 C C . GLU A 1 84 ? 14.667 -4.923 -19.236 1.00 62.47 84 GLU A C 1
ATOM 642 O O . GLU A 1 84 ? 13.809 -5.401 -19.984 1.00 62.47 84 GLU A O 1
ATOM 647 N N . ASP A 1 85 ? 14.744 -5.314 -17.962 1.00 73.19 85 ASP A N 1
ATOM 648 C CA . ASP A 1 85 ? 13.876 -6.32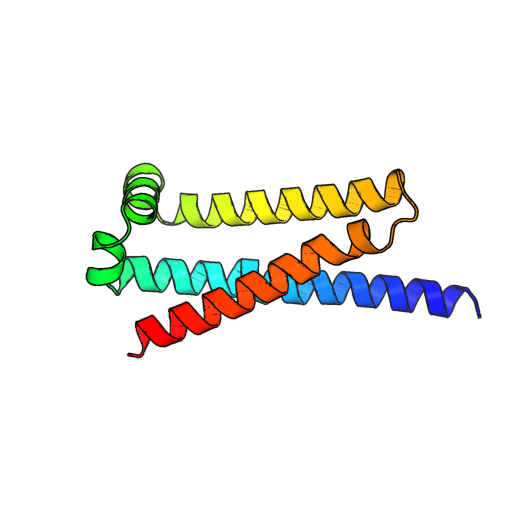3 -17.375 1.00 73.19 85 ASP A CA 1
ATOM 649 C C . ASP A 1 85 ? 12.484 -5.749 -17.073 1.00 73.19 85 ASP A C 1
ATOM 651 O O . ASP A 1 85 ? 12.263 -4.962 -16.148 1.00 73.19 85 ASP A O 1
ATOM 655 N N . ARG A 1 86 ? 11.512 -6.201 -17.868 1.00 73.69 86 ARG A N 1
ATOM 656 C CA . ARG A 1 86 ? 10.095 -5.850 -17.733 1.00 73.69 86 ARG A CA 1
ATOM 657 C C . ARG A 1 86 ? 9.505 -6.286 -16.396 1.00 73.69 86 ARG A C 1
ATOM 659 O O . ARG A 1 86 ? 8.571 -5.636 -15.928 1.00 73.69 86 ARG A O 1
ATOM 666 N N . ILE A 1 87 ? 10.004 -7.365 -15.794 1.00 81.31 87 ILE A N 1
ATOM 667 C CA . ILE A 1 87 ? 9.448 -7.878 -14.537 1.00 81.31 87 ILE A CA 1
ATOM 668 C C . ILE A 1 87 ? 9.703 -6.863 -13.429 1.00 81.31 87 ILE A C 1
ATOM 670 O O . ILE A 1 87 ? 8.763 -6.429 -12.771 1.00 81.31 87 ILE A O 1
ATOM 674 N N . SER A 1 88 ? 10.943 -6.403 -13.291 1.00 79.56 88 SER A N 1
ATOM 675 C CA . SER A 1 88 ? 11.330 -5.405 -12.290 1.00 79.56 88 SER A CA 1
ATOM 676 C C . SER A 1 88 ? 10.589 -4.062 -12.440 1.00 79.56 88 SER A C 1
ATOM 678 O O . SER A 1 88 ? 10.373 -3.361 -11.453 1.00 79.56 88 SER A O 1
ATOM 680 N N . TYR A 1 89 ? 10.142 -3.726 -13.656 1.00 82.38 89 TYR A N 1
ATOM 681 C CA . TYR A 1 89 ? 9.375 -2.512 -13.956 1.00 82.38 89 TYR A CA 1
ATOM 682 C C . TYR A 1 89 ? 7.892 -2.595 -13.540 1.00 82.38 89 TYR A C 1
ATOM 684 O O . TYR A 1 89 ? 7.347 -1.630 -13.006 1.00 82.38 89 TYR A O 1
ATOM 692 N N . TYR A 1 90 ? 7.227 -3.733 -13.779 1.00 87.62 90 TYR A N 1
ATOM 693 C CA . TYR A 1 90 ? 5.782 -3.891 -13.535 1.00 87.62 90 TYR A CA 1
ATOM 694 C C . TYR A 1 90 ? 5.442 -4.622 -12.233 1.00 87.62 90 TYR A C 1
ATOM 696 O O . TYR A 1 90 ? 4.341 -4.450 -11.707 1.00 87.62 90 TYR A O 1
ATOM 704 N N . ALA A 1 91 ? 6.358 -5.430 -11.696 1.00 90.62 91 ALA A N 1
ATOM 705 C CA . ALA A 1 91 ? 6.103 -6.215 -10.494 1.00 90.62 91 ALA A CA 1
ATOM 706 C C . ALA A 1 91 ? 5.747 -5.347 -9.277 1.00 90.62 91 ALA A C 1
ATOM 708 O O . ALA A 1 91 ? 4.770 -5.689 -8.611 1.00 90.62 91 ALA A O 1
ATOM 709 N N . PRO A 1 92 ? 6.433 -4.219 -8.985 1.00 93.50 92 PRO A N 1
ATOM 710 C CA . PRO A 1 92 ? 6.112 -3.435 -7.797 1.00 93.50 92 PRO A CA 1
ATOM 711 C C . PRO A 1 92 ? 4.657 -2.930 -7.757 1.00 93.50 92 PRO A C 1
ATOM 713 O O . PRO A 1 92 ? 3.964 -3.254 -6.790 1.00 93.50 92 PRO A O 1
ATOM 716 N N . PRO A 1 93 ? 4.124 -2.218 -8.774 1.00 94.50 93 PRO A N 1
ATOM 717 C CA . PRO A 1 93 ? 2.735 -1.768 -8.717 1.00 94.50 93 PRO A CA 1
ATOM 718 C C . PRO A 1 93 ? 1.725 -2.923 -8.800 1.00 94.50 93 PRO A C 1
ATOM 720 O O . PRO A 1 93 ? 0.683 -2.849 -8.155 1.00 94.50 93 PRO A O 1
ATOM 723 N N . VAL A 1 94 ? 2.019 -4.015 -9.518 1.00 95.88 94 VAL A N 1
ATOM 724 C CA . VAL A 1 94 ? 1.121 -5.186 -9.578 1.00 95.88 94 VAL A CA 1
ATOM 725 C C . VAL A 1 94 ? 1.005 -5.870 -8.216 1.00 95.88 94 VAL A C 1
ATOM 727 O O . VAL A 1 94 ? -0.105 -6.132 -7.754 1.00 95.88 94 VAL A O 1
ATOM 730 N N . VAL A 1 95 ? 2.133 -6.135 -7.551 1.00 95.94 95 VAL A N 1
ATOM 731 C CA . VAL A 1 95 ? 2.146 -6.774 -6.227 1.00 95.94 95 VAL A CA 1
ATOM 732 C C . VAL A 1 95 ? 1.418 -5.901 -5.213 1.00 95.94 95 VAL A C 1
ATOM 734 O O . VAL A 1 95 ? 0.566 -6.405 -4.483 1.00 95.94 95 VAL A O 1
ATOM 737 N N . LEU A 1 96 ? 1.692 -4.594 -5.205 1.00 96.75 96 LEU A N 1
ATOM 738 C CA . LEU A 1 96 ? 0.985 -3.659 -4.333 1.00 96.75 96 LEU A CA 1
ATOM 739 C C . LEU A 1 96 ? -0.520 -3.675 -4.606 1.00 96.75 96 LEU A C 1
ATOM 741 O O . LEU A 1 96 ? -1.295 -3.805 -3.665 1.00 96.75 96 LEU A O 1
ATOM 745 N N . ALA A 1 97 ? -0.940 -3.618 -5.871 1.00 96.88 97 ALA A N 1
ATOM 746 C CA . ALA A 1 97 ? -2.352 -3.658 -6.230 1.00 96.88 97 ALA A CA 1
ATOM 747 C C . ALA A 1 97 ? -3.061 -4.922 -5.722 1.00 96.88 97 ALA A C 1
ATOM 749 O O . ALA A 1 97 ? -4.135 -4.836 -5.127 1.00 96.88 97 ALA A O 1
ATOM 750 N N . VAL A 1 98 ? -2.452 -6.094 -5.923 1.00 97.50 98 VAL A N 1
ATOM 751 C CA . VAL A 1 98 ? -3.018 -7.382 -5.494 1.00 97.50 98 VAL A CA 1
ATOM 752 C C . VAL A 1 98 ? -3.095 -7.468 -3.974 1.00 97.50 98 VAL A C 1
ATOM 754 O O . VAL A 1 98 ? -4.154 -7.790 -3.435 1.00 97.50 98 VAL A O 1
ATOM 757 N N . VAL A 1 99 ? -1.996 -7.157 -3.282 1.00 96.25 99 VAL A N 1
ATOM 758 C CA . VAL A 1 99 ? -1.945 -7.197 -1.816 1.00 96.25 99 VAL A CA 1
ATOM 759 C C . VAL A 1 99 ? -2.957 -6.219 -1.234 1.00 96.25 99 VAL A C 1
ATOM 761 O O . VAL A 1 99 ? -3.760 -6.620 -0.400 1.00 96.25 99 VAL A O 1
ATOM 764 N N . GLY A 1 100 ? -2.973 -4.977 -1.721 1.00 95.50 100 GLY A N 1
ATOM 765 C CA . GLY A 1 100 ? -3.891 -3.938 -1.270 1.00 95.50 100 GLY A CA 1
ATOM 766 C C . GLY A 1 100 ? -5.359 -4.275 -1.513 1.00 95.50 100 GLY A C 1
ATOM 767 O O . GLY A 1 100 ? -6.201 -4.035 -0.653 1.00 95.50 100 GLY A O 1
ATOM 768 N N . ALA A 1 101 ? -5.690 -4.852 -2.669 1.00 96.81 101 ALA A N 1
ATOM 769 C CA . ALA A 1 101 ? -7.057 -5.271 -2.962 1.00 96.81 101 ALA A CA 1
ATOM 770 C C . ALA A 1 101 ? -7.492 -6.410 -2.032 1.00 96.81 101 ALA A C 1
ATOM 772 O O . ALA A 1 101 ? -8.576 -6.350 -1.448 1.00 96.81 101 ALA A O 1
ATOM 773 N N . PHE A 1 102 ? -6.632 -7.416 -1.853 1.00 96.56 102 PHE A N 1
ATOM 774 C CA . PHE A 1 102 ? -6.897 -8.539 -0.961 1.00 96.56 102 PHE A CA 1
ATOM 775 C C . PHE A 1 102 ? -7.119 -8.076 0.482 1.00 96.56 102 PHE A C 1
ATOM 777 O O . PHE A 1 102 ? -8.133 -8.426 1.085 1.00 96.56 102 PHE A O 1
ATOM 784 N N . THR A 1 103 ? -6.211 -7.262 1.024 1.00 92.69 103 THR A N 1
ATOM 785 C CA . THR A 1 103 ? -6.314 -6.753 2.398 1.00 92.69 103 THR A CA 1
ATOM 786 C C . THR A 1 103 ? -7.528 -5.854 2.570 1.00 92.69 103 THR A C 1
ATOM 788 O O . THR A 1 103 ? -8.247 -6.011 3.549 1.00 92.69 103 THR 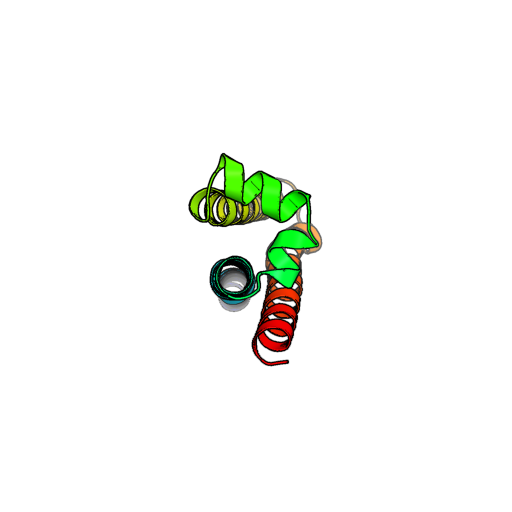A O 1
ATOM 791 N N . THR A 1 104 ? -7.833 -4.988 1.599 1.00 94.94 104 THR A N 1
ATOM 792 C CA . THR A 1 104 ? -9.051 -4.162 1.622 1.00 94.94 104 THR A CA 1
ATOM 793 C C . THR A 1 104 ? -10.304 -5.031 1.720 1.00 94.94 104 THR A C 1
ATOM 795 O O . THR A 1 104 ? -11.132 -4.812 2.601 1.00 94.94 104 THR A O 1
ATOM 798 N N . VAL A 1 105 ? -10.445 -6.038 0.851 1.00 96.38 105 VAL A N 1
ATOM 799 C CA . VAL A 1 105 ? -11.613 -6.937 0.851 1.00 96.38 105 VAL A CA 1
ATOM 800 C C . VAL A 1 105 ? -11.694 -7.731 2.151 1.00 96.38 105 VAL A C 1
ATOM 802 O O . VAL A 1 105 ? -12.764 -7.829 2.750 1.00 96.38 105 VAL A O 1
ATOM 805 N N . TYR A 1 106 ? -10.567 -8.274 2.607 1.00 91.75 106 TYR A N 1
ATOM 806 C CA . TYR A 1 106 ? -10.500 -9.024 3.855 1.00 91.75 106 TYR A CA 1
ATOM 807 C C . TYR A 1 106 ? -10.892 -8.155 5.053 1.00 91.75 106 TYR A C 1
ATOM 809 O O . TYR A 1 106 ? -11.689 -8.575 5.891 1.00 91.75 106 TYR A O 1
ATOM 817 N N . ASN A 1 107 ? -10.402 -6.918 5.094 1.00 91.56 107 ASN A N 1
ATOM 818 C CA . ASN A 1 107 ? -10.716 -5.990 6.162 1.00 91.56 107 ASN A CA 1
ATOM 819 C C . ASN A 1 107 ? -12.198 -5.580 6.138 1.00 91.56 107 ASN A C 1
ATOM 821 O O . ASN A 1 107 ? -12.860 -5.552 7.172 1.00 91.56 107 ASN A O 1
ATOM 825 N N . LEU A 1 108 ? -12.755 -5.302 4.957 1.00 92.56 108 LEU A N 1
ATOM 826 C CA . LEU A 1 108 ? -14.182 -5.007 4.823 1.00 92.56 108 LEU A CA 1
ATOM 827 C C . LEU A 1 108 ? -15.046 -6.177 5.286 1.00 92.56 108 LEU A C 1
ATOM 829 O O . LEU A 1 108 ? -16.016 -5.953 6.002 1.00 92.56 108 LEU A O 1
ATOM 833 N N . ARG A 1 109 ? -14.673 -7.415 4.942 1.00 91.50 109 ARG A N 1
ATOM 834 C CA . ARG A 1 109 ? -15.350 -8.603 5.467 1.00 91.50 109 ARG A CA 1
ATOM 835 C C . ARG A 1 109 ? -15.316 -8.603 6.996 1.00 91.50 109 ARG A C 1
ATOM 837 O O . ARG A 1 109 ? -16.364 -8.655 7.613 1.00 91.50 109 ARG A O 1
ATOM 844 N N . LEU A 1 110 ? -14.140 -8.466 7.612 1.00 87.06 110 LEU A N 1
ATOM 845 C CA . LEU A 1 110 ? -14.022 -8.456 9.076 1.00 87.06 110 LEU A CA 1
ATOM 846 C C . LEU A 1 110 ? -14.826 -7.334 9.756 1.00 87.06 110 LEU A C 1
ATOM 848 O O . LEU A 1 110 ? -15.286 -7.523 10.878 1.00 87.06 110 LEU A O 1
ATOM 852 N N . LEU A 1 111 ? -14.985 -6.180 9.102 1.00 85.94 111 LEU A N 1
ATOM 853 C CA . LEU A 1 111 ? -15.807 -5.075 9.607 1.00 85.94 111 LEU A CA 1
ATOM 854 C C . LEU A 1 111 ? -17.310 -5.352 9.507 1.00 85.94 111 LEU A C 1
ATOM 856 O O . LEU A 1 111 ? -18.071 -4.835 10.322 1.00 85.94 111 LEU A O 1
ATOM 860 N N . LEU A 1 112 ? -17.737 -6.118 8.503 1.00 88.69 112 LEU A N 1
ATOM 861 C CA . LEU A 1 112 ? -19.147 -6.393 8.223 1.00 88.69 112 LEU A CA 1
ATOM 862 C C . LEU A 1 112 ? -19.653 -7.702 8.856 1.00 88.69 112 LEU A C 1
ATOM 864 O O . LEU A 1 112 ? -20.861 -7.824 9.055 1.00 88.69 112 LEU A O 1
ATOM 868 N N . GLY A 1 113 ? -18.757 -8.639 9.192 1.00 78.75 113 GLY A N 1
ATOM 869 C CA . GLY A 1 113 ? -19.063 -9.963 9.759 1.00 78.75 113 GLY A CA 1
ATOM 870 C C . GLY A 1 113 ? -18.960 -11.106 8.752 1.00 78.75 113 GLY A C 1
ATOM 871 O O . GLY A 1 113 ? -19.674 -12.109 8.961 1.00 78.75 113 GLY A O 1
#

InterPro domains:
  IPR043717 Domain of unknown function DUF5658 [PF18902] (19-112)